Protein AF-A0A349D7R8-F1 (afdb_monomer_lite)

pLDDT: mean 79.56, std 19.43, range [39.75, 97.5]

Secondary structure (DSSP, 8-state):
-------------------------------GGG-EEEE-SS--TTEEEEEEEEEE--TT--SGGGS-HHHHHHHHHHHHHHT-SEEEEESS--SS--B-TT--BGGGTEEEEEEEEEGGG-

Foldseek 3Di:
DDDDDDDDDDDDPPPPDDPPPVPPVVPPQDDLVQQAEEEDDEDPPQKDFQDKDKDWDDPPPLDPVPDDPVRSSVQSVVLSVSSASYKYKYLQCPHPQDADPVRHTCSNTIIMMTRIDGPVGD

Radius of gyration: 26.8 Å; chains: 1; bounding box: 69×73×55 Å

Structure (mmCIF, N/CA/C/O backbone):
data_AF-A0A349D7R8-F1
#
_entry.id   AF-A0A349D7R8-F1
#
loop_
_atom_site.group_PDB
_atom_site.id
_atom_site.type_symbol
_atom_site.label_atom_id
_atom_site.label_alt_id
_atom_site.label_comp_id
_atom_site.label_asym_id
_atom_site.label_entity_id
_atom_site.label_seq_id
_atom_site.pdbx_PDB_ins_code
_atom_site.Cartn_x
_atom_site.Cartn_y
_atom_site.Cartn_z
_atom_site.occupancy
_atom_site.B_iso_or_equiv
_atom_site.auth_seq_id
_atom_site.auth_comp_id
_atom_site.auth_asym_id
_atom_site.auth_atom_id
_atom_site.pdbx_PDB_model_num
ATOM 1 N N . MET A 1 1 ? -49.523 58.828 30.521 1.00 46.44 1 MET A N 1
ATOM 2 C CA . MET A 1 1 ? -50.610 58.219 31.318 1.00 46.44 1 MET A CA 1
ATOM 3 C C . MET A 1 1 ? -51.606 57.535 30.388 1.00 46.44 1 MET A C 1
ATOM 5 O O . MET A 1 1 ? -52.347 58.231 29.711 1.00 46.44 1 MET A O 1
ATOM 9 N N . LYS A 1 2 ? -51.596 56.202 30.329 1.00 39.75 2 LYS A N 1
ATOM 10 C CA . LYS A 1 2 ? -52.763 55.303 30.232 1.00 39.75 2 LYS A CA 1
ATOM 11 C C . LYS A 1 2 ? -52.231 53.872 30.190 1.00 39.75 2 LYS A C 1
ATOM 13 O O . LYS A 1 2 ? -51.203 53.610 29.576 1.00 39.75 2 LYS A O 1
ATOM 18 N N . ALA A 1 3 ? -52.878 53.027 30.972 1.00 42.78 3 ALA A N 1
ATOM 19 C CA . ALA A 1 3 ? -52.412 51.730 31.421 1.00 42.78 3 ALA A CA 1
ATOM 20 C C . ALA A 1 3 ? -53.207 50.589 30.769 1.00 42.78 3 ALA A C 1
ATOM 22 O O . ALA A 1 3 ? -54.272 50.842 30.209 1.00 42.78 3 ALA A O 1
ATOM 23 N N . LEU A 1 4 ? -52.717 49.364 31.018 1.00 43.00 4 LEU A N 1
ATOM 24 C CA . LEU A 1 4 ? -53.423 48.071 30.975 1.00 43.00 4 LEU A CA 1
ATOM 25 C C . LEU A 1 4 ? -53.692 47.533 29.550 1.00 43.00 4 LEU A C 1
ATOM 27 O 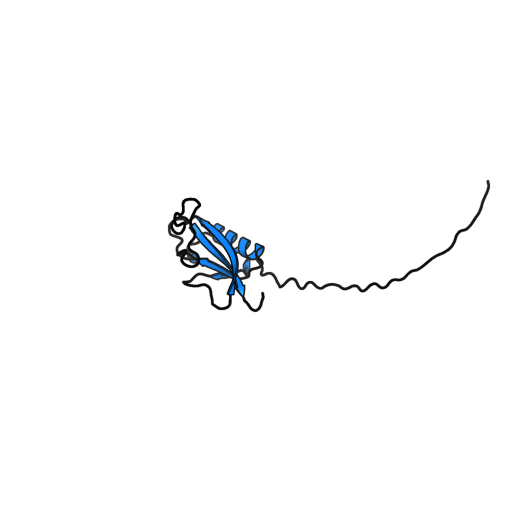O . LEU A 1 4 ? -53.989 48.287 28.641 1.00 43.00 4 LEU A O 1
ATOM 31 N N . SER A 1 5 ? -53.597 46.235 29.260 1.00 43.56 5 SER A N 1
ATOM 32 C CA . SER A 1 5 ? -53.832 45.084 30.127 1.00 43.56 5 SER A CA 1
ATOM 33 C C . SER A 1 5 ? -53.262 43.794 29.513 1.00 43.56 5 SER A C 1
ATOM 35 O O . SER A 1 5 ? -53.306 43.613 28.301 1.00 43.56 5 SER A O 1
ATOM 37 N N . PHE A 1 6 ? -52.757 42.933 30.399 1.00 44.09 6 PHE A N 1
ATOM 38 C CA . PHE A 1 6 ? -52.896 41.473 30.476 1.00 44.09 6 PHE A CA 1
ATOM 39 C C . PHE A 1 6 ? -53.093 40.621 29.209 1.00 44.09 6 PHE A C 1
ATOM 41 O O . PHE A 1 6 ? -54.101 40.699 28.515 1.00 44.09 6 PHE A O 1
ATOM 48 N N . GLY A 1 7 ? -52.207 39.631 29.076 1.00 39.81 7 GLY A N 1
ATOM 49 C CA . GLY A 1 7 ? -52.414 38.429 28.271 1.00 39.81 7 GLY A CA 1
ATOM 50 C C . GLY A 1 7 ? -51.479 37.309 28.718 1.00 39.81 7 GLY A C 1
ATOM 51 O O . GLY A 1 7 ? -50.489 37.019 28.059 1.00 39.81 7 GLY A O 1
ATOM 52 N N . PHE A 1 8 ? -51.768 36.729 29.882 1.00 48.53 8 PHE A N 1
ATOM 53 C CA . PHE A 1 8 ? -51.129 35.522 30.399 1.00 48.53 8 PHE A CA 1
ATOM 54 C C . PHE A 1 8 ? -51.790 34.314 29.721 1.00 48.53 8 PHE A C 1
ATOM 56 O O . PHE A 1 8 ? -52.976 34.082 29.936 1.00 48.53 8 PHE A O 1
ATOM 63 N N . LEU A 1 9 ? -51.049 33.531 28.936 1.00 44.03 9 LEU A N 1
ATOM 64 C CA . LEU A 1 9 ? -51.338 32.104 28.797 1.00 44.03 9 LEU A CA 1
ATOM 65 C C . LEU A 1 9 ? -50.053 31.355 28.445 1.00 44.03 9 LEU A C 1
ATOM 67 O O . LEU A 1 9 ? -49.571 31.375 27.314 1.00 44.03 9 LEU A O 1
ATOM 71 N N . ALA A 1 10 ? -49.488 30.710 29.460 1.00 44.53 10 ALA A N 1
ATOM 72 C CA . ALA A 1 10 ? -48.470 29.696 29.282 1.00 44.53 10 ALA A CA 1
ATOM 73 C C . ALA A 1 10 ? -49.108 28.466 28.626 1.00 44.53 10 ALA A C 1
ATOM 75 O O . ALA A 1 10 ? -50.125 27.964 29.105 1.00 44.53 10 ALA A O 1
ATOM 76 N N . PHE A 1 11 ? -48.477 27.947 27.577 1.00 42.62 11 PHE A N 1
ATOM 77 C CA . PHE A 1 11 ? -48.717 26.586 27.121 1.00 42.62 11 PHE A CA 1
ATOM 78 C C . PHE A 1 11 ? -47.379 25.846 27.141 1.00 42.62 11 PHE A C 1
ATOM 80 O O . PHE A 1 11 ? -46.572 25.926 26.218 1.00 42.62 11 PHE A O 1
ATOM 87 N N . PHE A 1 12 ? -47.122 25.175 28.265 1.00 49.84 12 PHE A N 1
ATOM 88 C CA . PHE A 1 12 ? -46.080 24.165 28.375 1.00 49.84 12 PHE A CA 1
ATOM 89 C C . PHE A 1 12 ? -46.525 22.945 27.568 1.00 49.84 12 PHE A C 1
ATOM 91 O O . PHE A 1 12 ? -47.311 22.135 28.054 1.00 49.84 12 PHE A O 1
ATOM 98 N N . ILE A 1 13 ? -46.005 22.788 26.353 1.00 54.47 13 ILE A N 1
ATOM 99 C CA . ILE A 1 13 ? -45.960 21.471 25.715 1.00 54.47 13 ILE A CA 1
ATOM 100 C C . ILE A 1 13 ? -44.573 20.909 25.979 1.00 54.47 13 ILE A C 1
ATOM 102 O O . ILE A 1 13 ? -43.617 21.149 25.246 1.00 54.47 13 ILE A O 1
ATOM 106 N N . SER A 1 14 ? -44.481 20.167 27.080 1.00 48.88 14 SER A N 1
ATOM 107 C CA . SER A 1 14 ? -43.412 19.204 27.290 1.00 48.88 14 SER A CA 1
ATOM 108 C C . SER A 1 14 ? -43.632 18.057 26.304 1.00 48.88 14 SER A C 1
ATOM 110 O O . SER A 1 14 ? -44.405 17.139 26.572 1.00 48.88 14 SER A O 1
ATOM 112 N N . LEU A 1 15 ? -42.991 18.125 25.136 1.00 48.81 15 LEU A N 1
ATOM 113 C CA . LEU A 1 15 ? -42.736 16.933 24.337 1.00 48.81 15 LEU A CA 1
ATOM 114 C C . LEU A 1 15 ? -41.347 16.429 24.719 1.00 48.81 15 LEU A C 1
ATOM 116 O O . LEU A 1 15 ? -40.328 16.858 24.179 1.00 48.81 15 LEU A O 1
ATOM 120 N N . GLY A 1 16 ? -41.330 15.509 25.683 1.00 48.31 16 GLY A N 1
ATOM 121 C CA . GLY A 1 16 ? -40.225 14.583 25.880 1.00 48.31 16 GLY A CA 1
ATOM 122 C C . GLY A 1 16 ? -40.055 13.743 24.617 1.00 48.31 16 GLY A C 1
ATOM 123 O O . GLY A 1 16 ? -40.621 12.663 24.491 1.00 48.31 16 GLY A O 1
ATOM 124 N N . GLY A 1 17 ? -39.308 14.273 23.654 1.00 42.91 17 GLY A N 1
ATOM 125 C CA . GLY A 1 17 ? -38.836 13.549 22.488 1.00 42.91 17 GLY A CA 1
ATOM 126 C C . GLY A 1 17 ? -37.480 12.964 22.824 1.00 42.91 17 GLY A C 1
ATOM 127 O O . GLY A 1 17 ? -36.503 13.702 22.894 1.00 42.91 17 GLY A O 1
ATOM 128 N N . LEU A 1 18 ? -37.473 11.660 23.102 1.00 43.88 18 LEU A N 1
ATOM 129 C CA . LEU A 1 18 ? -36.314 10.781 23.219 1.00 43.88 18 LEU A CA 1
ATOM 130 C C . LEU A 1 18 ? -35.004 11.415 22.733 1.00 43.88 18 LEU A C 1
ATOM 132 O O . LEU A 1 18 ? -34.793 11.590 21.533 1.00 43.88 18 LEU A O 1
ATOM 136 N N . ASN A 1 19 ? -34.078 11.634 23.669 1.00 46.00 19 ASN A N 1
ATOM 137 C CA . ASN A 1 19 ? -32.657 11.612 23.355 1.00 46.00 19 ASN A CA 1
ATOM 138 C C . ASN A 1 19 ? -32.321 10.191 22.884 1.00 46.00 19 ASN A C 1
ATOM 140 O O . ASN A 1 19 ? -31.740 9.398 23.620 1.00 46.00 19 ASN A O 1
ATOM 144 N N . ALA A 1 20 ? -32.687 9.857 21.648 1.00 45.94 20 ALA A N 1
ATOM 145 C CA . ALA A 1 20 ? -31.942 8.894 20.873 1.00 45.94 20 ALA A CA 1
ATOM 146 C C . ALA A 1 20 ? -30.571 9.542 20.664 1.00 45.94 20 ALA A C 1
ATOM 148 O O . ALA A 1 20 ? -30.289 10.147 19.632 1.00 45.94 20 ALA A O 1
ATOM 149 N N . GLN A 1 21 ? -29.719 9.472 21.692 1.00 47.31 21 GLN A N 1
ATOM 150 C CA . GLN A 1 21 ? -28.292 9.453 21.461 1.00 47.31 21 GLN A CA 1
ATOM 151 C C . GLN A 1 21 ? -28.087 8.217 20.605 1.00 47.31 21 GLN A C 1
ATOM 153 O O . GLN A 1 21 ? -27.926 7.104 21.102 1.00 47.31 21 GLN A O 1
ATOM 158 N N . THR A 1 22 ? -28.166 8.408 19.293 1.00 42.53 22 THR A N 1
ATOM 159 C CA . THR A 1 22 ? -27.564 7.499 18.348 1.00 42.53 22 THR A CA 1
ATOM 160 C C . THR A 1 22 ? -26.093 7.565 18.707 1.00 42.53 22 THR A C 1
ATOM 162 O O . THR A 1 22 ? -25.357 8.431 18.230 1.00 42.53 22 THR A O 1
ATOM 165 N N . ILE A 1 23 ? -25.669 6.697 19.628 1.00 47.62 23 ILE A N 1
ATOM 166 C CA . ILE A 1 23 ? -24.279 6.320 19.760 1.00 47.62 23 ILE A CA 1
ATOM 167 C C . ILE A 1 23 ? -24.010 5.644 18.425 1.00 47.62 23 ILE A C 1
ATOM 169 O O . ILE A 1 23 ? -24.154 4.436 18.259 1.00 47.62 23 ILE A O 1
ATOM 173 N N . VAL A 1 24 ? -23.698 6.459 17.420 1.00 44.97 24 VAL A N 1
ATOM 174 C CA . VAL A 1 24 ? -22.967 6.001 16.263 1.00 44.97 24 VAL A CA 1
ATOM 175 C C . VAL A 1 24 ? -21.638 5.618 16.878 1.00 44.97 24 VAL A C 1
ATOM 177 O O . VAL A 1 24 ? -20.742 6.454 17.019 1.00 44.97 24 VAL A O 1
ATOM 180 N N . VAL A 1 25 ? -21.549 4.368 17.333 1.00 42.94 25 VAL A N 1
ATOM 181 C CA . VAL A 1 25 ? -20.286 3.694 17.567 1.00 42.94 25 VAL A CA 1
ATOM 182 C C . VAL A 1 25 ? -19.649 3.714 16.191 1.00 42.94 25 VAL A C 1
ATOM 184 O O . VAL A 1 25 ? -19.901 2.853 15.353 1.00 42.94 25 VAL A O 1
ATOM 187 N N . LYS A 1 26 ? -18.939 4.804 15.881 1.00 52.19 26 LYS A N 1
ATOM 188 C CA . LYS A 1 26 ? -18.126 4.870 14.679 1.00 52.19 26 LYS A CA 1
ATOM 189 C C . LYS A 1 26 ? -17.203 3.670 14.838 1.00 52.19 26 LYS A C 1
ATOM 191 O O . LYS A 1 26 ? -16.496 3.653 15.847 1.00 52.19 26 LYS A O 1
ATOM 196 N N . PRO A 1 27 ? -17.252 2.677 13.931 1.00 53.91 27 PRO A N 1
ATOM 197 C CA . PRO A 1 27 ? -16.402 1.503 14.039 1.00 53.91 27 PRO A CA 1
ATOM 198 C C . PRO A 1 27 ? -14.992 2.025 14.246 1.00 53.91 27 PRO A C 1
ATOM 200 O O . PRO A 1 27 ? -14.556 2.899 13.488 1.00 53.91 27 PRO A O 1
ATOM 203 N N . GLU A 1 28 ? -14.396 1.632 15.367 1.00 54.69 28 GLU A N 1
ATOM 204 C CA . GLU A 1 28 ? -13.224 2.271 15.947 1.00 54.69 28 GLU A CA 1
ATOM 205 C C . GLU A 1 28 ? -12.152 2.398 14.858 1.00 54.69 28 GLU A C 1
ATOM 207 O O . GLU A 1 28 ? -11.589 1.416 14.376 1.00 54.69 28 GLU A O 1
ATOM 212 N N . LYS A 1 29 ? -11.970 3.617 14.338 1.00 75.50 29 LYS A N 1
ATOM 213 C CA . LYS A 1 29 ? -11.078 3.838 13.202 1.00 75.50 29 LYS A CA 1
ATOM 214 C C . LYS A 1 29 ? -9.666 3.829 13.762 1.00 75.50 29 LYS A C 1
ATOM 216 O O . LYS A 1 29 ? -9.320 4.752 14.499 1.00 75.50 29 LYS A O 1
ATOM 221 N N . CYS A 1 30 ? -8.875 2.818 13.406 1.00 85.75 30 CYS A N 1
ATOM 222 C CA . CYS A 1 30 ? -7.478 2.713 13.822 1.00 85.75 30 CYS A CA 1
ATOM 223 C C . CYS A 1 30 ? -6.744 4.049 13.688 1.00 85.75 30 CYS A C 1
ATOM 225 O O . CYS A 1 30 ? -6.888 4.778 12.694 1.00 85.75 30 CYS A O 1
ATOM 227 N N . LYS A 1 31 ? -5.930 4.382 14.691 1.00 89.75 31 LYS A N 1
ATOM 228 C CA . LYS A 1 31 ? -5.061 5.555 14.620 1.00 89.75 31 LYS A CA 1
ATOM 229 C C . LYS A 1 31 ? -4.063 5.355 13.488 1.00 89.75 31 LYS A C 1
ATOM 231 O O . LYS A 1 31 ? -3.672 4.241 13.154 1.00 89.75 31 LYS A O 1
ATOM 236 N N . LYS A 1 32 ? -3.564 6.460 12.933 1.00 90.56 32 LYS A N 1
ATOM 237 C CA . LYS A 1 32 ? -2.569 6.427 11.847 1.00 90.56 32 LYS A CA 1
ATOM 238 C C . LYS A 1 32 ? -1.351 5.545 12.173 1.00 90.56 32 LYS A C 1
ATOM 240 O O . LYS A 1 32 ? -0.819 4.867 11.296 1.00 90.56 32 LYS A O 1
ATOM 245 N N . SER A 1 33 ? -0.901 5.582 13.424 1.00 91.12 33 SER A N 1
ATOM 246 C CA . SER A 1 33 ? 0.227 4.795 13.931 1.00 91.12 33 SER A CA 1
ATOM 247 C C . SER A 1 33 ? -0.064 3.295 14.015 1.00 91.12 33 SER A C 1
ATOM 249 O O . SER A 1 33 ? 0.863 2.504 13.911 1.00 91.12 33 SER A O 1
ATOM 251 N N . GLU A 1 34 ? -1.331 2.907 14.166 1.00 92.06 34 GLU A N 1
ATOM 252 C CA . GLU A 1 34 ? -1.781 1.517 14.336 1.00 92.06 34 GLU A CA 1
ATOM 253 C C . GLU A 1 34 ? -2.029 0.813 12.995 1.00 92.06 34 GLU A C 1
ATOM 255 O O . GLU A 1 34 ? -2.184 -0.403 12.953 1.00 92.06 34 GLU A O 1
ATOM 260 N N . ILE A 1 35 ? -2.047 1.558 11.885 1.00 94.81 35 ILE A N 1
ATOM 261 C CA . ILE A 1 35 ? -2.258 0.989 10.551 1.00 94.81 35 ILE A CA 1
ATOM 262 C C . ILE A 1 35 ? -1.099 0.062 10.198 1.00 94.81 35 ILE A C 1
ATOM 264 O O . ILE A 1 35 ? 0.039 0.503 10.045 1.00 94.81 35 ILE A O 1
ATOM 268 N N . ASN A 1 36 ? -1.390 -1.219 10.027 1.00 95.94 36 ASN A N 1
ATOM 269 C CA . ASN A 1 36 ? -0.398 -2.200 9.630 1.00 95.94 36 ASN A CA 1
ATOM 270 C C . ASN A 1 36 ? -0.160 -2.130 8.116 1.00 95.94 36 ASN A C 1
ATOM 272 O O . ASN A 1 36 ? -1.115 -2.135 7.340 1.00 95.94 36 ASN A O 1
ATOM 276 N N . ILE A 1 37 ? 1.103 -2.072 7.692 1.00 96.19 37 ILE A N 1
ATOM 277 C CA . ILE A 1 37 ? 1.467 -2.161 6.275 1.00 96.19 37 ILE A CA 1
ATOM 278 C C . ILE A 1 37 ? 2.057 -3.547 6.050 1.00 96.19 37 ILE A C 1
ATOM 280 O O . ILE A 1 37 ? 3.062 -3.898 6.662 1.00 96.19 37 ILE A O 1
ATOM 284 N N . ILE A 1 38 ? 1.434 -4.313 5.165 1.00 95.81 38 ILE A N 1
ATOM 285 C CA . ILE A 1 38 ? 1.847 -5.665 4.803 1.00 95.81 38 ILE A CA 1
ATOM 286 C C . ILE A 1 38 ? 2.177 -5.738 3.312 1.00 95.81 38 ILE A C 1
ATOM 288 O O . ILE A 1 38 ? 1.797 -4.872 2.527 1.00 95.81 38 ILE A O 1
ATOM 292 N N . SER A 1 39 ? 2.892 -6.783 2.919 1.00 94.69 39 SER A N 1
ATOM 293 C CA . SER A 1 39 ? 3.191 -7.113 1.525 1.00 94.69 39 SER A CA 1
ATOM 294 C C . SER A 1 39 ? 3.267 -8.625 1.390 1.00 94.69 39 SER A C 1
ATOM 296 O O . SER A 1 39 ? 3.617 -9.307 2.353 1.00 94.69 39 SER A O 1
ATOM 298 N N . GLY A 1 40 ? 3.001 -9.147 0.203 1.00 91.06 40 GLY A N 1
ATOM 299 C CA . GLY A 1 40 ? 3.072 -10.575 -0.071 1.00 91.06 40 GLY A CA 1
ATOM 300 C C . GLY A 1 40 ? 2.786 -10.861 -1.535 1.00 91.06 40 GLY A C 1
ATOM 301 O O . GLY A 1 40 ? 2.819 -9.955 -2.363 1.00 91.06 40 GLY A O 1
ATOM 302 N N . GLU A 1 41 ? 2.501 -12.122 -1.838 1.00 90.31 41 GLU A N 1
ATOM 303 C CA . GLU A 1 41 ? 2.181 -12.566 -3.202 1.00 90.31 41 GLU A CA 1
ATOM 304 C C . GLU A 1 41 ? 0.684 -12.476 -3.518 1.00 90.31 41 GLU A C 1
ATOM 306 O O . GLU A 1 41 ? 0.305 -12.390 -4.679 1.00 90.31 41 GLU A O 1
ATOM 311 N N . ALA A 1 42 ? -0.165 -12.464 -2.489 1.00 92.69 42 ALA A N 1
ATOM 312 C CA . ALA A 1 42 ? -1.614 -12.395 -2.616 1.00 92.69 42 ALA A CA 1
ATOM 313 C C . ALA A 1 42 ? -2.229 -11.578 -1.473 1.00 92.69 42 ALA A C 1
ATOM 315 O O . ALA A 1 42 ? -1.651 -11.466 -0.386 1.00 92.69 42 ALA A O 1
ATOM 316 N N . ILE A 1 43 ? -3.430 -11.041 -1.704 1.00 94.12 43 ILE A N 1
ATOM 317 C CA . ILE A 1 43 ? -4.243 -10.433 -0.644 1.00 94.12 43 ILE A CA 1
ATOM 318 C C . ILE A 1 43 ? -4.673 -11.534 0.341 1.00 94.12 43 ILE A C 1
ATOM 320 O O . ILE A 1 43 ? -5.125 -12.592 -0.102 1.00 94.12 43 ILE A O 1
ATOM 324 N N . PRO A 1 44 ? -4.574 -11.315 1.667 1.00 94.00 44 PRO A N 1
ATOM 325 C CA . PRO A 1 44 ? -5.026 -12.299 2.647 1.00 94.00 44 PRO A CA 1
ATOM 326 C C . PRO A 1 44 ? -6.512 -12.653 2.476 1.00 94.00 44 PRO A C 1
ATOM 328 O O . PRO A 1 44 ? -7.357 -11.770 2.345 1.00 94.00 44 PRO A O 1
ATOM 331 N N . ALA A 1 45 ? -6.833 -13.950 2.526 1.00 91.75 45 ALA A N 1
ATOM 332 C CA . ALA A 1 45 ? -8.138 -14.492 2.130 1.00 91.75 45 ALA A CA 1
ATOM 333 C C . ALA A 1 45 ? -9.350 -13.948 2.912 1.00 91.75 45 ALA A C 1
ATOM 335 O O . ALA A 1 45 ? -10.474 -14.037 2.435 1.00 91.75 45 ALA A O 1
ATOM 336 N N . ASN A 1 46 ? -9.148 -13.390 4.107 1.00 93.31 46 ASN A N 1
ATOM 337 C CA . ASN A 1 46 ? -10.206 -12.860 4.969 1.00 93.31 46 ASN A CA 1
ATOM 338 C C . ASN A 1 46 ? -10.412 -11.338 4.849 1.00 93.31 46 ASN A C 1
ATOM 340 O O . ASN A 1 46 ? -11.107 -10.756 5.687 1.00 93.31 46 ASN A O 1
ATOM 344 N N . TYR A 1 47 ? -9.817 -10.696 3.842 1.00 94.44 47 TYR A N 1
ATOM 345 C CA . TYR A 1 47 ? -9.926 -9.259 3.604 1.00 94.44 47 TYR A CA 1
ATOM 346 C C . TYR A 1 47 ? -10.570 -8.939 2.254 1.00 94.44 47 TYR A C 1
ATOM 348 O O . TYR A 1 47 ? -10.366 -9.633 1.262 1.00 94.44 47 TYR A O 1
ATOM 356 N N . ALA A 1 48 ? -11.269 -7.808 2.217 1.00 93.81 48 ALA A N 1
ATOM 357 C CA . ALA A 1 48 ? -11.718 -7.138 1.008 1.00 93.81 48 ALA A CA 1
ATOM 358 C C . ALA A 1 48 ? -10.888 -5.877 0.741 1.00 93.81 48 ALA A C 1
ATOM 360 O O . ALA A 1 48 ? -10.476 -5.180 1.676 1.00 93.81 48 ALA A O 1
ATOM 361 N N . ILE A 1 49 ? -10.712 -5.537 -0.537 1.00 95.00 49 ILE A N 1
ATOM 362 C CA . ILE A 1 49 ? -10.181 -4.236 -0.953 1.00 95.00 49 ILE A CA 1
ATOM 363 C C . ILE A 1 49 ? -11.301 -3.200 -0.850 1.00 95.00 49 ILE A C 1
ATOM 365 O O . ILE A 1 49 ? -12.328 -3.322 -1.509 1.00 95.00 49 ILE A O 1
ATOM 369 N N . ILE A 1 50 ? -11.081 -2.147 -0.065 1.00 94.56 50 ILE A N 1
ATOM 370 C CA . ILE A 1 50 ? -12.015 -1.014 0.080 1.00 94.56 50 ILE A CA 1
ATOM 371 C C . ILE A 1 50 ? -11.461 0.294 -0.502 1.00 94.56 50 ILE A C 1
ATOM 373 O O . ILE A 1 50 ? -12.073 1.359 -0.407 1.00 94.56 50 ILE A O 1
ATOM 377 N N . GLY A 1 51 ? -10.275 0.234 -1.101 1.00 94.38 51 GLY A N 1
ATOM 378 C CA . GLY A 1 51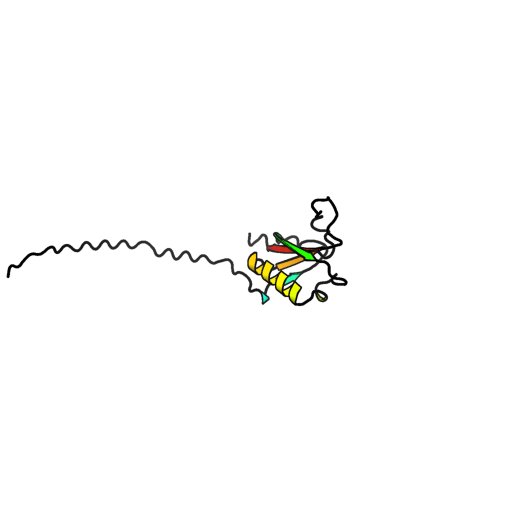 ? -9.675 1.339 -1.829 1.00 94.38 51 GLY A CA 1
ATOM 379 C C . GLY A 1 51 ? -8.304 0.968 -2.368 1.00 94.38 51 GLY A C 1
ATOM 380 O O . GLY A 1 51 ? -7.606 0.148 -1.781 1.00 94.38 51 GLY A O 1
ATOM 381 N N . ALA A 1 52 ? -7.911 1.613 -3.458 1.00 95.00 52 ALA A N 1
ATOM 382 C CA . ALA A 1 52 ? -6.602 1.457 -4.073 1.00 95.00 52 ALA A CA 1
ATOM 383 C C . ALA A 1 52 ? -5.960 2.829 -4.287 1.00 95.00 52 ALA A C 1
ATOM 385 O O . ALA A 1 52 ? -6.656 3.839 -4.422 1.00 95.00 52 ALA A O 1
ATOM 386 N N . SER A 1 53 ? -4.635 2.859 -4.292 1.00 95.06 53 SER A N 1
ATOM 387 C CA . SER A 1 53 ? -3.827 4.001 -4.705 1.00 95.06 53 SER A CA 1
ATOM 388 C C . SER A 1 53 ? -2.448 3.499 -5.144 1.00 95.06 53 SER A C 1
ATOM 390 O O . SER A 1 53 ? -2.178 2.295 -5.129 1.00 95.06 53 SER A O 1
ATOM 392 N N . ASN A 1 54 ? -1.581 4.402 -5.583 1.00 93.56 54 ASN A N 1
ATOM 393 C CA . ASN A 1 54 ? -0.245 4.071 -6.054 1.00 93.56 54 ASN A CA 1
ATOM 394 C C . ASN A 1 54 ? 0.769 5.161 -5.698 1.00 93.56 54 ASN A C 1
ATOM 396 O O . ASN A 1 54 ? 0.415 6.262 -5.270 1.00 93.56 54 ASN A O 1
ATOM 400 N N . PHE A 1 55 ? 2.045 4.828 -5.851 1.00 91.50 55 PHE A N 1
ATOM 401 C CA . PHE A 1 55 ? 3.143 5.784 -5.830 1.00 91.50 55 PHE A CA 1
ATOM 402 C C . PHE A 1 55 ? 4.186 5.412 -6.894 1.00 91.50 55 PHE A C 1
ATOM 404 O O . PHE A 1 55 ? 4.289 4.238 -7.264 1.00 91.50 55 PHE A O 1
ATOM 411 N N . PRO A 1 56 ? 4.981 6.380 -7.386 1.00 89.88 56 PRO A N 1
ATOM 412 C CA . PRO A 1 56 ? 6.025 6.100 -8.362 1.00 89.88 56 PRO A CA 1
ATOM 413 C C . PRO A 1 56 ? 7.057 5.116 -7.813 1.00 89.88 56 PRO A C 1
ATOM 415 O O . PRO A 1 56 ? 7.544 5.261 -6.687 1.00 89.88 56 PRO A O 1
ATO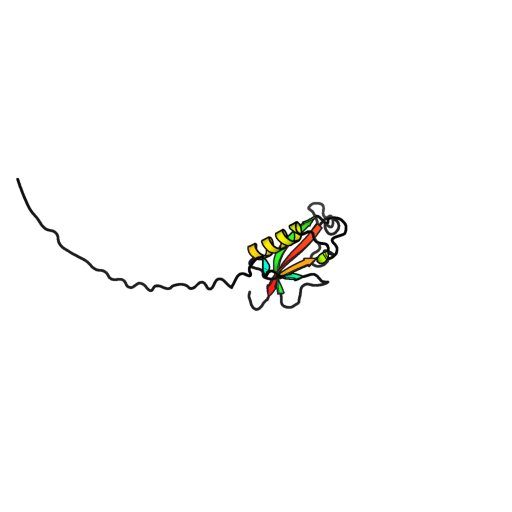M 418 N N . ARG A 1 57 ? 7.453 4.147 -8.633 1.00 87.62 57 ARG A N 1
ATOM 419 C CA . ARG A 1 57 ? 8.540 3.224 -8.325 1.00 87.62 57 ARG A CA 1
ATOM 420 C C . ARG A 1 57 ? 9.858 3.997 -8.326 1.00 87.62 57 ARG A C 1
ATOM 422 O O . ARG A 1 57 ? 10.345 4.426 -9.368 1.00 87.62 57 ARG A O 1
ATOM 429 N N . LYS A 1 58 ? 10.457 4.160 -7.147 1.00 82.12 58 LYS A N 1
ATOM 430 C CA . LYS A 1 58 ? 11.772 4.791 -6.974 1.00 82.12 58 LYS A CA 1
ATOM 431 C C . LYS A 1 58 ? 12.828 3.722 -6.692 1.00 82.12 58 LYS A C 1
ATOM 433 O O . LYS A 1 58 ? 12.891 3.185 -5.589 1.00 82.12 58 LYS A O 1
ATOM 438 N N . GLY A 1 59 ? 13.666 3.420 -7.685 1.00 73.38 59 GLY A N 1
ATOM 439 C CA . GLY A 1 59 ? 14.855 2.572 -7.528 1.00 73.38 59 GLY A CA 1
ATOM 440 C C . GLY A 1 59 ? 14.605 1.217 -6.841 1.00 73.38 59 GLY A C 1
ATOM 441 O O . GLY A 1 59 ? 13.854 0.385 -7.343 1.00 73.38 59 GLY A O 1
ATOM 442 N N . VAL A 1 60 ? 15.279 0.989 -5.703 1.00 60.81 60 VAL A N 1
ATOM 443 C CA . VAL A 1 60 ? 15.399 -0.300 -4.978 1.00 60.81 60 VAL A CA 1
ATOM 444 C C . VAL A 1 60 ? 14.253 -0.618 -4.002 1.00 60.81 60 VAL A C 1
ATOM 446 O O . VAL A 1 60 ? 14.349 -1.580 -3.235 1.00 60.81 60 VAL A O 1
ATOM 449 N N . ALA A 1 61 ? 13.161 0.147 -4.008 1.00 67.94 61 ALA A N 1
ATOM 450 C CA . ALA A 1 61 ? 12.018 -0.073 -3.120 1.00 67.94 61 ALA A CA 1
ATOM 451 C C . ALA A 1 61 ? 11.152 -1.273 -3.565 1.00 67.94 61 ALA A C 1
ATOM 453 O O . ALA A 1 61 ? 10.036 -1.110 -4.048 1.00 67.94 61 ALA A O 1
ATOM 454 N N . TRP A 1 62 ? 11.683 -2.487 -3.408 1.00 78.69 62 TRP A N 1
ATOM 455 C CA . TRP A 1 62 ? 11.004 -3.761 -3.707 1.00 78.69 62 TRP A CA 1
ATOM 456 C C . TRP A 1 62 ? 10.496 -4.479 -2.450 1.00 78.69 62 TRP A C 1
ATOM 458 O O . TRP A 1 62 ? 9.999 -5.600 -2.532 1.00 78.69 62 TRP A O 1
ATOM 468 N N . LYS A 1 63 ? 10.688 -3.864 -1.279 1.00 85.62 63 LYS A N 1
ATOM 469 C CA . LYS A 1 63 ? 10.363 -4.408 0.041 1.00 85.62 63 LYS A CA 1
ATOM 470 C C . LYS A 1 63 ? 9.930 -3.280 0.976 1.00 85.62 63 LYS A C 1
ATOM 472 O O . LYS A 1 63 ? 10.329 -2.130 0.787 1.00 85.62 63 LYS A O 1
ATOM 477 N N . LEU A 1 64 ? 9.133 -3.612 1.992 1.00 89.50 64 LEU A N 1
ATOM 478 C CA . LEU A 1 64 ? 8.578 -2.640 2.944 1.00 89.50 64 LEU A CA 1
ATOM 479 C C . LEU A 1 64 ? 9.651 -1.856 3.711 1.00 89.50 64 LEU A C 1
ATOM 481 O O . LEU A 1 64 ? 9.513 -0.649 3.885 1.00 89.50 64 LEU A O 1
ATOM 485 N N . ASP A 1 65 ? 10.731 -2.519 4.125 1.00 88.19 65 ASP A N 1
ATOM 486 C CA . ASP A 1 65 ? 11.863 -1.927 4.856 1.00 88.19 65 ASP A CA 1
ATOM 487 C C . ASP A 1 65 ? 12.667 -0.917 4.019 1.00 88.19 65 ASP A C 1
ATOM 489 O O . ASP A 1 65 ? 13.420 -0.111 4.562 1.00 88.19 65 ASP A O 1
ATOM 493 N N . ARG A 1 66 ? 12.491 -0.936 2.693 1.00 89.12 66 ARG A N 1
ATOM 494 C CA . ARG A 1 66 ? 13.118 -0.007 1.745 1.00 89.12 66 ARG A CA 1
ATOM 495 C C . ARG A 1 66 ? 12.219 1.165 1.358 1.00 89.12 66 ARG A C 1
ATOM 497 O O . ARG A 1 66 ? 12.659 2.021 0.593 1.00 89.12 66 ARG A O 1
ATOM 504 N N . LEU A 1 67 ? 10.983 1.222 1.859 1.00 89.56 67 LEU A N 1
ATOM 505 C CA . LEU A 1 67 ? 10.120 2.384 1.666 1.00 89.56 67 LEU A CA 1
ATOM 506 C C . LEU A 1 67 ? 10.634 3.549 2.505 1.00 89.56 67 LEU A C 1
ATOM 508 O O . LEU A 1 67 ? 10.827 3.417 3.714 1.00 89.56 67 LEU A O 1
ATOM 512 N N . ASP A 1 68 ? 10.797 4.711 1.883 1.00 90.88 68 ASP A N 1
ATOM 513 C CA . ASP A 1 68 ? 11.153 5.918 2.613 1.00 90.88 68 ASP A CA 1
ATOM 514 C C . ASP A 1 68 ? 10.033 6.332 3.589 1.00 90.88 68 ASP A C 1
ATOM 516 O O . ASP A 1 68 ? 8.850 6.013 3.415 1.00 90.88 68 ASP A O 1
ATOM 520 N N . VAL A 1 69 ? 10.410 7.077 4.628 1.00 91.81 69 VAL A N 1
ATOM 521 C CA . VAL A 1 69 ? 9.498 7.487 5.706 1.00 91.81 69 VAL A CA 1
ATOM 522 C C . VAL A 1 69 ? 8.313 8.303 5.175 1.00 91.81 69 VAL A C 1
ATOM 524 O O . VAL A 1 69 ? 7.204 8.192 5.705 1.00 91.81 69 VAL A O 1
ATOM 527 N N . SER A 1 70 ? 8.511 9.103 4.122 1.00 92.56 70 SER A N 1
ATOM 528 C CA . SER A 1 70 ? 7.441 9.923 3.548 1.00 92.56 70 SER A CA 1
ATOM 529 C C . SER A 1 70 ? 6.397 9.059 2.838 1.00 92.56 70 SER A C 1
ATOM 531 O O . SER A 1 70 ? 5.200 9.237 3.078 1.00 92.56 70 SER A O 1
ATOM 533 N N . THR A 1 71 ? 6.835 8.049 2.083 1.00 93.19 71 THR A N 1
ATOM 534 C CA . THR A 1 71 ? 5.958 7.069 1.433 1.00 93.19 71 THR A CA 1
ATOM 535 C C . THR A 1 71 ? 5.191 6.251 2.468 1.00 93.19 71 THR A C 1
ATOM 537 O O . THR A 1 71 ? 3.966 6.156 2.391 1.00 93.19 71 THR A O 1
ATOM 540 N N . GLN A 1 72 ? 5.856 5.748 3.514 1.00 93.88 72 GLN A N 1
ATOM 541 C CA . GLN A 1 72 ? 5.168 5.035 4.600 1.00 93.88 72 GLN A CA 1
ATOM 542 C C . GLN A 1 72 ? 4.124 5.921 5.303 1.00 93.88 72 GLN A C 1
ATOM 544 O O . GLN A 1 72 ? 3.015 5.474 5.607 1.00 93.88 72 GLN A O 1
ATOM 549 N N . LYS A 1 73 ? 4.446 7.200 5.540 1.00 94.94 73 LYS A N 1
ATOM 550 C CA . LYS A 1 73 ? 3.523 8.172 6.143 1.00 94.94 73 LYS A CA 1
ATOM 551 C C . LYS A 1 73 ? 2.311 8.444 5.249 1.00 94.94 73 LYS A C 1
ATOM 553 O O . LYS A 1 73 ? 1.214 8.605 5.790 1.00 94.94 73 LYS A O 1
ATOM 558 N N . ALA A 1 74 ? 2.500 8.501 3.931 1.00 95.38 74 ALA A N 1
ATOM 559 C CA . ALA A 1 74 ? 1.430 8.680 2.951 1.00 95.38 74 ALA A CA 1
ATOM 560 C C . ALA A 1 74 ? 0.516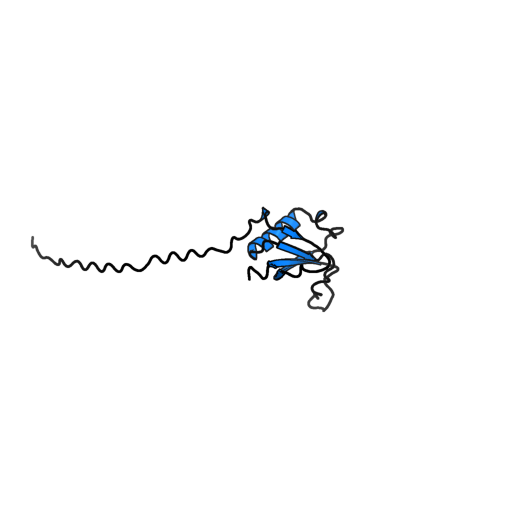 7.448 2.879 1.00 95.38 74 ALA A C 1
ATOM 562 O O . ALA A 1 74 ? -0.703 7.588 2.954 1.00 95.38 74 ALA A O 1
ATOM 563 N N . ILE A 1 75 ? 1.092 6.242 2.856 1.00 96.38 75 ILE A N 1
ATOM 564 C CA . ILE A 1 75 ? 0.349 4.974 2.887 1.00 96.38 75 ILE A CA 1
ATOM 565 C C . ILE A 1 75 ? -0.548 4.891 4.133 1.00 96.38 75 ILE A C 1
ATOM 567 O O . ILE A 1 75 ? -1.738 4.589 4.036 1.00 96.38 75 ILE A O 1
ATOM 571 N N . ARG A 1 76 ? -0.012 5.225 5.315 1.00 96.25 76 ARG A N 1
ATOM 572 C CA . ARG A 1 76 ? -0.800 5.248 6.562 1.00 96.25 76 ARG A CA 1
ATOM 573 C C . ARG A 1 76 ? -1.881 6.326 6.545 1.00 96.25 76 ARG A C 1
ATOM 575 O O . ARG A 1 76 ? -2.973 6.103 7.054 1.00 96.25 76 ARG A O 1
ATOM 582 N N . GLU A 1 77 ? -1.606 7.496 5.968 1.00 96.19 77 GLU A N 1
ATOM 583 C CA . GLU A 1 77 ? -2.638 8.530 5.822 1.00 96.19 77 GLU A CA 1
ATOM 584 C C . GLU A 1 77 ? -3.796 8.035 4.953 1.00 96.19 77 GLU A C 1
ATOM 586 O O . GLU A 1 77 ? -4.957 8.183 5.328 1.00 96.19 77 GLU A O 1
ATOM 591 N N . PHE A 1 78 ? -3.487 7.365 3.843 1.00 96.50 78 PHE A N 1
ATOM 592 C CA . PHE A 1 78 ? -4.497 6.764 2.982 1.00 96.50 78 PHE A CA 1
ATOM 593 C C . PHE A 1 78 ? -5.345 5.722 3.722 1.00 96.50 78 PHE A C 1
ATOM 595 O O . PHE A 1 78 ? -6.572 5.776 3.647 1.00 96.50 78 PHE A O 1
ATOM 602 N N . GLY A 1 79 ? -4.724 4.823 4.494 1.00 95.31 79 GLY A N 1
ATOM 603 C CA . GLY A 1 79 ? -5.460 3.852 5.313 1.00 95.31 79 GLY A CA 1
ATOM 604 C C . GLY A 1 79 ? -6.419 4.523 6.295 1.00 95.31 79 GLY A C 1
ATOM 605 O O . GLY A 1 79 ? -7.589 4.150 6.372 1.00 95.31 79 GLY A O 1
ATOM 606 N N . LYS A 1 80 ? -5.976 5.598 6.958 1.00 94.31 80 LYS A N 1
ATOM 607 C CA . LYS A 1 80 ? -6.821 6.384 7.867 1.00 94.31 80 LYS A CA 1
ATOM 608 C C . LYS A 1 80 ? -8.001 7.022 7.131 1.00 94.31 80 LYS A C 1
ATOM 610 O O . LYS A 1 80 ? -9.131 6.931 7.611 1.00 94.31 80 LYS A O 1
ATOM 615 N N . LEU A 1 81 ? -7.760 7.626 5.965 1.00 94.12 81 LEU A N 1
ATOM 616 C CA . LEU A 1 81 ? -8.803 8.228 5.125 1.00 94.12 81 LEU A CA 1
ATOM 617 C C . LEU A 1 81 ? -9.848 7.196 4.681 1.00 94.12 81 LEU A C 1
ATOM 619 O O . LEU A 1 81 ? -11.040 7.497 4.665 1.00 94.12 81 LEU A O 1
ATOM 623 N N . LYS A 1 82 ? -9.421 5.966 4.374 1.00 94.12 82 LYS A N 1
ATOM 624 C CA . LYS A 1 82 ? -10.315 4.855 4.009 1.00 94.12 82 LYS A CA 1
ATOM 625 C C . LYS A 1 82 ? -10.957 4.153 5.209 1.00 94.12 82 LYS A C 1
ATOM 627 O O . LYS A 1 82 ? -11.851 3.332 5.022 1.00 94.12 82 LYS A O 1
ATOM 632 N N . GLY A 1 83 ? -10.553 4.473 6.441 1.00 91.44 83 GLY A N 1
ATOM 633 C CA . GLY A 1 83 ? -10.991 3.741 7.630 1.00 91.44 83 GLY A CA 1
ATOM 634 C C . GLY A 1 83 ? -10.577 2.268 7.566 1.00 91.44 83 GLY A C 1
ATOM 635 O O . GLY A 1 83 ? -11.407 1.388 7.798 1.00 91.44 83 GLY A O 1
ATOM 636 N N . ALA A 1 84 ? -9.329 2.019 7.170 1.00 93.38 84 ALA A N 1
ATOM 637 C CA . ALA A 1 84 ? -8.689 0.713 7.103 1.00 93.38 84 ALA A CA 1
ATOM 638 C C . ALA A 1 84 ? -7.559 0.633 8.135 1.00 93.38 84 ALA A C 1
ATOM 640 O O . ALA A 1 84 ? -6.757 1.558 8.259 1.00 93.38 84 ALA A O 1
ATOM 641 N N . CYS A 1 85 ? -7.470 -0.496 8.833 1.00 94.06 85 CYS A N 1
ATOM 642 C CA . CYS A 1 85 ? -6.384 -0.788 9.773 1.00 94.06 85 CYS A CA 1
ATOM 643 C C . CYS A 1 85 ? -5.221 -1.535 9.113 1.00 94.06 85 CYS A C 1
ATOM 645 O O . CYS A 1 85 ? -4.177 -1.740 9.728 1.00 94.06 85 CYS A O 1
ATOM 647 N N . THR A 1 86 ? -5.390 -1.957 7.861 1.00 96.12 86 THR A N 1
ATOM 648 C CA . THR A 1 86 ? -4.388 -2.714 7.118 1.00 96.12 86 THR A CA 1
ATOM 649 C C . THR A 1 86 ? -4.281 -2.162 5.707 1.00 96.12 86 THR A C 1
ATOM 651 O O . THR A 1 86 ? -5.290 -1.942 5.037 1.00 96.12 86 THR A O 1
ATOM 654 N N . ILE A 1 87 ? -3.050 -1.935 5.261 1.00 97.50 87 ILE A N 1
ATOM 655 C CA . ILE A 1 87 ? -2.724 -1.638 3.871 1.00 97.50 87 ILE A CA 1
ATOM 656 C C . ILE A 1 87 ? -1.836 -2.752 3.332 1.00 97.50 87 ILE A C 1
ATOM 658 O O . ILE A 1 87 ? -0.822 -3.078 3.943 1.00 97.50 87 ILE A O 1
ATOM 662 N N . PHE A 1 88 ? -2.184 -3.296 2.173 1.00 97.19 88 PHE A N 1
ATOM 663 C CA . PHE A 1 88 ? -1.330 -4.214 1.428 1.00 97.19 88 PHE A CA 1
ATOM 664 C C . PHE A 1 88 ? -0.589 -3.469 0.321 1.00 97.19 88 PHE A C 1
ATOM 666 O O . PHE A 1 88 ? -1.218 -2.741 -0.441 1.00 97.19 88 PHE A O 1
ATOM 673 N N . VAL A 1 89 ? 0.727 -3.643 0.223 1.00 95.62 89 VAL A N 1
ATOM 674 C CA . VAL A 1 89 ? 1.571 -3.071 -0.834 1.00 95.62 89 VAL A CA 1
ATOM 675 C C . VAL A 1 89 ? 1.958 -4.169 -1.816 1.00 95.62 89 VAL A C 1
ATOM 677 O O . VAL A 1 89 ? 2.595 -5.154 -1.436 1.00 95.62 89 VAL A O 1
ATOM 680 N N . ASP A 1 90 ? 1.605 -3.971 -3.081 1.00 93.69 90 ASP A N 1
ATOM 681 C CA . ASP A 1 90 ? 1.904 -4.877 -4.181 1.00 93.69 90 ASP A CA 1
ATOM 682 C C . ASP A 1 90 ? 3.124 -4.389 -4.972 1.00 93.69 90 ASP A C 1
ATOM 684 O O . ASP A 1 90 ? 3.033 -3.650 -5.957 1.00 93.69 90 ASP A O 1
ATOM 688 N N . PHE A 1 91 ? 4.302 -4.825 -4.527 1.00 91.00 91 PHE A N 1
ATOM 689 C CA . PHE A 1 91 ? 5.568 -4.486 -5.172 1.00 91.00 91 PHE A CA 1
ATOM 690 C C . PHE A 1 91 ? 5.753 -5.113 -6.554 1.00 91.00 91 PHE A C 1
ATOM 692 O O . PHE A 1 91 ? 6.648 -4.663 -7.273 1.00 91.00 91 PHE A O 1
ATOM 699 N N . LYS A 1 92 ? 4.973 -6.133 -6.928 1.00 87.56 92 LYS A N 1
ATOM 700 C CA . LYS A 1 92 ? 5.062 -6.776 -8.248 1.00 87.56 92 LYS A CA 1
ATOM 701 C C . LYS A 1 92 ? 3.990 -6.265 -9.217 1.00 87.56 92 LYS A C 1
ATOM 703 O O . LYS A 1 92 ? 4.227 -6.278 -10.419 1.00 87.56 92 LYS A O 1
ATOM 708 N N . SER A 1 93 ? 2.907 -5.691 -8.684 1.00 83.12 93 SER A N 1
ATOM 709 C CA . SER A 1 93 ? 1.714 -5.265 -9.432 1.00 83.12 93 SER A CA 1
ATOM 710 C C . SER A 1 93 ? 1.016 -6.440 -10.126 1.00 83.12 93 SER A C 1
ATOM 712 O O . SER A 1 93 ? 0.514 -6.302 -11.238 1.00 83.12 93 SER A O 1
ATOM 714 N N . ASP A 1 94 ? 1.008 -7.596 -9.458 1.00 84.62 94 ASP A N 1
ATOM 715 C CA . ASP A 1 94 ? 0.405 -8.837 -9.954 1.00 84.62 94 ASP A CA 1
ATOM 716 C C . ASP A 1 94 ? -1.053 -8.999 -9.484 1.00 84.62 94 ASP A C 1
ATOM 718 O O . ASP A 1 94 ? -1.796 -9.804 -10.043 1.00 84.62 94 ASP A O 1
ATOM 722 N N . ILE A 1 95 ? -1.490 -8.238 -8.471 1.00 85.06 95 ILE A N 1
ATOM 723 C CA . ILE A 1 95 ? -2.843 -8.344 -7.904 1.00 85.06 95 ILE A CA 1
ATOM 724 C C . ILE A 1 95 ? -3.892 -7.767 -8.854 1.00 85.06 95 ILE A C 1
ATOM 726 O O . ILE A 1 95 ? -4.939 -8.373 -9.077 1.00 85.06 95 ILE A O 1
ATOM 730 N N . MET A 1 96 ? -3.629 -6.579 -9.397 1.00 80.69 96 MET A N 1
ATOM 731 C CA . MET A 1 96 ? -4.455 -5.970 -10.435 1.00 80.69 96 MET A CA 1
ATOM 732 C C . MET A 1 96 ? -3.532 -5.440 -11.533 1.00 80.69 96 MET A C 1
ATOM 734 O O . MET A 1 96 ? -2.802 -4.479 -11.278 1.00 80.69 96 MET A O 1
ATOM 738 N N . PRO A 1 97 ? -3.559 -6.025 -12.743 1.00 76.25 97 PRO A N 1
ATOM 739 C CA . PRO A 1 97 ? -2.832 -5.470 -13.872 1.00 76.25 97 PRO A CA 1
ATOM 740 C C . PRO A 1 97 ? -3.480 -4.137 -14.253 1.00 76.25 97 PRO A C 1
ATOM 742 O O . PRO A 1 97 ? -4.654 -4.091 -14.619 1.00 76.25 97 PRO A O 1
ATOM 745 N N . ILE A 1 98 ? -2.728 -3.045 -14.124 1.00 80.75 98 ILE A N 1
ATOM 746 C CA . ILE A 1 98 ? -3.207 -1.695 -14.431 1.00 80.75 98 ILE A CA 1
ATOM 747 C C . ILE A 1 98 ? -2.416 -1.149 -15.611 1.00 80.75 98 ILE A C 1
ATOM 749 O O . ILE A 1 98 ? -1.183 -1.210 -15.647 1.00 80.75 98 ILE A O 1
ATOM 753 N N . GLN A 1 99 ? -3.159 -0.627 -16.579 1.00 86.81 99 GLN A N 1
ATOM 754 C CA . GLN A 1 99 ? -2.635 -0.001 -17.780 1.00 86.81 99 GLN A CA 1
ATOM 755 C C . GLN A 1 99 ? -2.917 1.502 -17.745 1.00 86.81 99 GLN A C 1
ATOM 757 O O . GLN A 1 99 ? -3.879 1.936 -17.109 1.00 86.81 99 GLN A O 1
ATOM 762 N N . ASP A 1 100 ? -2.059 2.285 -18.396 1.00 85.31 100 ASP A N 1
ATOM 763 C CA . ASP A 1 100 ? -2.337 3.695 -18.670 1.00 85.31 100 ASP A CA 1
ATOM 764 C C . ASP A 1 100 ? -3.345 3.856 -19.823 1.00 85.31 100 ASP A C 1
ATOM 766 O O . ASP A 1 100 ? -3.804 2.872 -20.409 1.00 85.31 100 ASP A O 1
ATOM 770 N N . ASP A 1 101 ? -3.681 5.104 -20.158 1.00 89.44 101 ASP A N 1
ATOM 771 C CA . ASP A 1 101 ? -4.638 5.426 -21.228 1.00 89.44 101 ASP A CA 1
ATOM 772 C C . ASP A 1 101 ? -4.172 4.939 -22.618 1.00 89.44 101 ASP A C 1
ATOM 774 O O . ASP A 1 101 ? -4.991 4.760 -23.519 1.00 89.44 101 ASP A O 1
ATOM 778 N N . ASP A 1 102 ? -2.872 4.662 -22.778 1.00 90.81 102 ASP A N 1
ATOM 779 C CA . ASP A 1 102 ? -2.263 4.109 -23.993 1.00 90.81 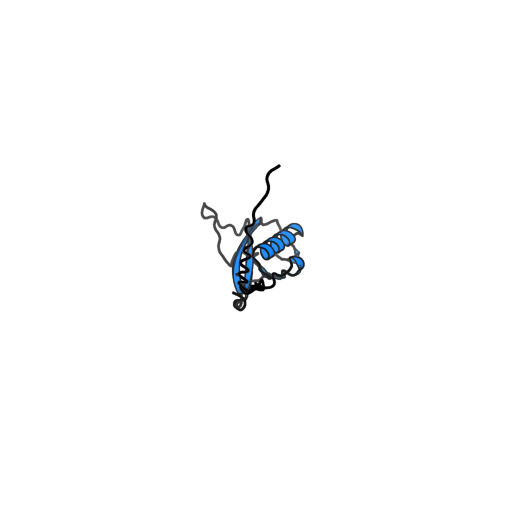102 ASP A CA 1
ATOM 780 C C . ASP A 1 102 ? -2.185 2.564 -23.965 1.00 90.81 102 ASP A C 1
ATOM 782 O O . ASP A 1 102 ? -1.601 1.945 -24.859 1.00 90.81 102 ASP A O 1
ATOM 786 N N . GLY A 1 103 ? -2.721 1.913 -22.925 1.00 86.06 103 GLY A N 1
ATOM 787 C CA . GLY A 1 103 ? -2.687 0.460 -22.746 1.00 86.06 103 GLY A CA 1
ATOM 788 C C . GLY A 1 103 ? -1.344 -0.096 -22.248 1.00 86.06 103 GLY A C 1
ATOM 789 O O . GLY A 1 103 ? -1.129 -1.313 -22.266 1.00 86.06 103 GLY A O 1
ATOM 790 N N . ARG A 1 104 ? -0.408 0.750 -21.803 1.00 86.25 104 ARG A N 1
ATOM 791 C CA . ARG A 1 104 ? 0.917 0.322 -21.329 1.00 86.25 104 ARG A CA 1
ATOM 792 C C . ARG A 1 104 ? 0.868 -0.094 -19.868 1.00 86.25 104 ARG A C 1
ATOM 794 O O . ARG A 1 104 ? 0.305 0.586 -19.019 1.00 86.25 104 ARG A O 1
ATOM 801 N N . ASP A 1 105 ? 1.539 -1.202 -19.574 1.00 84.88 105 ASP A N 1
ATOM 802 C CA . ASP A 1 105 ? 1.625 -1.768 -18.230 1.00 84.88 105 ASP A CA 1
ATOM 803 C C . ASP A 1 105 ? 2.363 -0.828 -17.257 1.00 84.88 105 ASP A C 1
ATOM 805 O O . ASP A 1 105 ? 3.550 -0.514 -17.430 1.00 84.88 105 ASP A O 1
ATOM 809 N N . MET A 1 106 ? 1.664 -0.401 -16.204 1.00 85.56 106 MET A N 1
ATOM 810 C CA . MET A 1 106 ? 2.180 0.543 -15.216 1.00 85.56 106 MET A CA 1
ATOM 811 C C . MET A 1 106 ? 3.074 -0.104 -14.146 1.00 85.56 106 MET A C 1
ATOM 813 O O . MET A 1 106 ? 3.698 0.620 -13.365 1.00 85.56 106 MET A O 1
ATOM 817 N N . LYS A 1 107 ? 3.239 -1.437 -14.123 1.00 84.19 107 LYS A N 1
ATOM 818 C CA . LYS A 1 107 ? 4.035 -2.141 -13.090 1.00 84.19 107 LYS A CA 1
ATOM 819 C C . LYS A 1 107 ? 5.497 -1.703 -12.998 1.00 84.19 107 LYS A C 1
ATOM 821 O O . LYS A 1 107 ? 6.143 -1.813 -11.949 1.00 84.19 107 LYS A O 1
ATOM 826 N N . LYS A 1 108 ? 6.047 -1.211 -14.115 1.00 83.56 108 LYS A N 1
ATOM 827 C CA . LYS A 1 108 ? 7.436 -0.730 -14.199 1.00 83.56 108 LYS A CA 1
ATOM 828 C C . LYS A 1 108 ? 7.614 0.656 -13.586 1.00 83.56 108 LYS A C 1
ATOM 830 O O . LYS A 1 108 ? 8.710 0.970 -13.133 1.00 83.56 108 LYS A O 1
ATOM 835 N N . THR A 1 109 ? 6.567 1.474 -13.575 1.00 87.56 109 THR A N 1
ATOM 836 C CA . THR A 1 109 ? 6.640 2.888 -13.186 1.00 87.56 109 THR A CA 1
ATOM 837 C C . THR A 1 109 ? 5.984 3.164 -11.843 1.00 87.56 109 THR A C 1
ATOM 839 O O . THR A 1 109 ? 6.360 4.135 -11.193 1.00 87.56 109 THR A O 1
ATOM 842 N N . HIS A 1 110 ? 5.062 2.311 -11.393 1.00 90.25 110 HIS A N 1
ATOM 843 C CA . HIS A 1 110 ? 4.303 2.504 -10.162 1.00 90.25 110 HIS A CA 1
ATOM 844 C C . HIS A 1 110 ? 4.288 1.245 -9.292 1.00 90.25 110 HIS A C 1
ATOM 846 O O . HIS A 1 110 ? 4.506 0.128 -9.759 1.00 90.25 110 HIS A O 1
ATOM 852 N N . ILE A 1 111 ? 4.059 1.458 -7.999 1.00 91.44 111 ILE A N 1
ATOM 853 C CA . ILE A 1 111 ? 3.752 0.423 -7.015 1.00 91.44 111 ILE A CA 1
ATOM 854 C C . ILE A 1 111 ? 2.355 0.716 -6.483 1.00 91.44 111 ILE A C 1
ATOM 856 O O . ILE A 1 111 ? 2.070 1.841 -6.058 1.00 91.44 111 ILE A O 1
ATOM 860 N N . TYR A 1 112 ? 1.497 -0.298 -6.499 1.00 92.88 112 TYR A N 1
ATOM 861 C CA . TYR A 1 112 ? 0.123 -0.186 -6.029 1.00 92.88 112 TYR A CA 1
ATOM 862 C C . TYR A 1 112 ? 0.005 -0.617 -4.576 1.00 92.88 112 TYR A C 1
ATOM 864 O O . TYR A 1 112 ? 0.752 -1.461 -4.077 1.00 92.88 112 TYR A O 1
ATOM 872 N N . PHE A 1 113 ? -0.949 -0.016 -3.878 1.00 95.56 113 PHE A N 1
ATOM 873 C CA . PHE A 1 113 ? -1.302 -0.415 -2.530 1.00 95.56 113 PHE A CA 1
ATOM 874 C C . PHE A 1 113 ? -2.805 -0.298 -2.297 1.00 95.56 113 PHE A C 1
ATOM 876 O O . PHE A 1 113 ? -3.494 0.543 -2.879 1.00 95.56 113 PHE A O 1
ATOM 883 N N . TYR A 1 114 ? -3.306 -1.156 -1.416 1.00 96.75 114 TYR A N 1
ATOM 884 C CA . TYR A 1 114 ? -4.727 -1.407 -1.234 1.00 96.75 114 TYR A CA 1
ATOM 885 C C . TYR A 1 114 ? -5.098 -1.284 0.236 1.00 96.75 114 TYR A C 1
ATOM 887 O O . TYR A 1 114 ? -4.497 -1.922 1.099 1.00 96.75 114 TYR A O 1
ATOM 895 N N . ALA A 1 115 ? -6.107 -0.469 0.522 1.00 96.75 115 ALA A N 1
ATOM 896 C CA . ALA A 1 115 ? -6.736 -0.428 1.829 1.00 96.75 115 ALA A CA 1
ATOM 897 C C . ALA A 1 115 ? -7.610 -1.664 2.002 1.00 96.75 115 ALA A C 1
ATOM 899 O O . ALA A 1 115 ? -8.514 -1.902 1.199 1.00 96.75 115 ALA A O 1
ATOM 900 N N . LEU A 1 116 ? -7.329 -2.434 3.049 1.00 95.50 116 LEU A N 1
ATOM 901 C CA . LEU A 1 116 ? -7.993 -3.696 3.317 1.00 95.50 116 LEU A CA 1
ATOM 902 C C . LEU A 1 116 ? -8.929 -3.585 4.522 1.00 95.50 116 LEU A C 1
ATOM 904 O O . LEU A 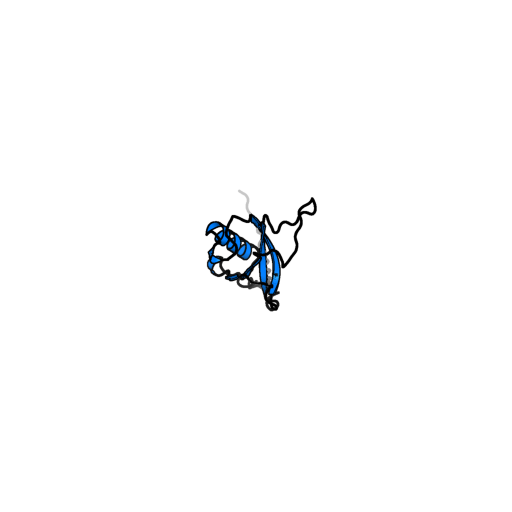1 116 ? -8.607 -2.938 5.524 1.00 95.50 116 LEU A O 1
ATOM 908 N N . ARG A 1 117 ? -10.069 -4.273 4.444 1.00 92.94 117 ARG A N 1
ATOM 909 C CA . ARG A 1 117 ? -10.994 -4.456 5.566 1.00 92.94 117 ARG A CA 1
ATOM 910 C C . ARG A 1 117 ? -11.355 -5.937 5.725 1.00 92.94 117 ARG A C 1
ATOM 912 O O . ARG A 1 117 ? -11.698 -6.558 4.721 1.00 92.94 117 ARG A O 1
ATOM 919 N N . PRO A 1 118 ? -11.290 -6.512 6.939 1.00 91.25 118 PRO A N 1
ATOM 920 C CA . PRO A 1 118 ? -11.762 -7.871 7.174 1.00 91.25 118 PRO A CA 1
ATOM 921 C C . PRO A 1 118 ? -13.244 -8.025 6.817 1.00 91.25 118 PRO A C 1
ATOM 923 O O . PRO A 1 118 ? -14.038 -7.139 7.143 1.00 91.25 118 PRO A O 1
ATOM 926 N N . TYR A 1 119 ? -13.639 -9.158 6.234 1.00 85.69 119 TYR A N 1
ATOM 927 C CA . TYR A 1 119 ? -15.052 -9.422 5.914 1.00 85.69 119 TYR A CA 1
ATOM 928 C C . TYR A 1 119 ? -15.973 -9.351 7.134 1.00 85.69 119 TYR A C 1
ATOM 930 O O . TYR A 1 119 ? -17.100 -8.896 7.018 1.00 85.69 119 TYR A O 1
ATOM 938 N N . SER A 1 120 ? -15.478 -9.719 8.318 1.00 80.44 120 SER A N 1
ATOM 939 C CA . SER A 1 120 ? -16.228 -9.632 9.578 1.00 80.44 120 SER A CA 1
ATOM 940 C C . SER A 1 120 ? -16.566 -8.202 10.023 1.00 80.44 120 SER A C 1
ATOM 942 O O . SER A 1 120 ? -17.256 -8.028 11.022 1.00 80.44 120 SER A O 1
ATOM 944 N N . SER A 1 121 ? -16.039 -7.186 9.336 1.00 67.38 121 SER A N 1
ATOM 945 C CA . SER A 1 121 ? -16.201 -5.764 9.667 1.00 67.38 121 SER A CA 1
ATOM 946 C C . SER A 1 121 ? -16.794 -4.928 8.527 1.00 67.38 121 SER A C 1
ATOM 948 O O . SER A 1 121 ? -16.835 -3.698 8.632 1.00 67.38 121 SER A O 1
ATOM 950 N N . LEU A 1 122 ? -17.187 -5.579 7.428 1.00 61.44 122 LEU A N 1
ATOM 951 C CA . LEU A 1 122 ? -17.956 -4.985 6.333 1.00 61.44 122 LEU A CA 1
ATOM 952 C C . LEU A 1 122 ? -19.451 -5.065 6.638 1.00 61.44 122 LEU A C 1
ATOM 954 O O . LEU A 1 122 ? -20.124 -4.056 6.337 1.00 61.44 122 LEU A O 1
#

Sequence (122 aa):
MKALSFGFLAFFISLGGLNAQTIVVKPEKCKKSEINIISGEAIPANYAIIGASNFPRKGVAWKLDRLDVSTQKAIREFGKLKGACTIFVDFKSDIMPIQDDDGRDMKKTHIYFYALRPYSSL